Protein AF-A0A2V9IU66-F1 (afdb_monomer)

Radius of gyration: 14.74 Å; Cα contacts (8 Å, |Δi|>4): 131; chains: 1; bounding box: 33×41×38 Å

Structure (mmCIF, N/CA/C/O backbone):
data_AF-A0A2V9IU66-F1
#
_entry.id   AF-A0A2V9IU66-F1
#
loop_
_atom_site.group_PDB
_atom_site.id
_atom_site.type_symbol
_atom_site.label_atom_id
_atom_site.label_alt_id
_atom_site.label_comp_id
_atom_site.label_asym_id
_atom_site.label_entity_id
_atom_site.label_seq_id
_atom_site.pdbx_PDB_ins_code
_atom_site.Cartn_x
_atom_site.Cartn_y
_atom_site.Cartn_z
_atom_site.occupancy
_atom_site.B_iso_or_equiv
_atom_site.auth_seq_id
_atom_site.auth_comp_id
_atom_site.auth_asym_id
_atom_site.auth_atom_id
_atom_site.pdbx_PDB_model_num
ATOM 1 N N . MET A 1 1 ? 17.306 -7.015 -11.587 1.00 44.12 1 MET A N 1
ATOM 2 C CA . MET A 1 1 ? 17.186 -6.348 -10.277 1.00 44.12 1 MET A CA 1
ATOM 3 C C . MET A 1 1 ? 15.709 -6.121 -10.053 1.00 44.12 1 MET A C 1
ATOM 5 O O . MET A 1 1 ? 15.065 -5.640 -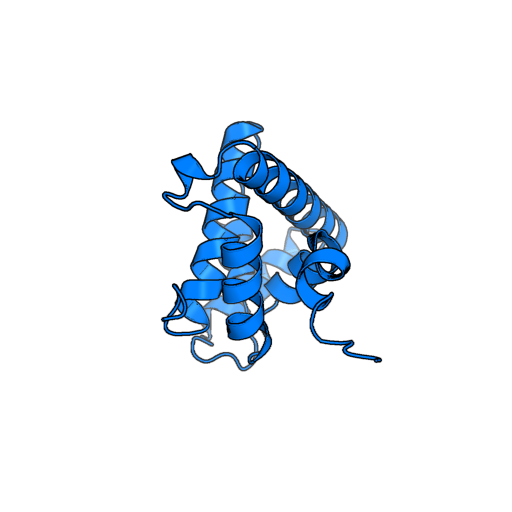10.979 1.00 44.12 1 MET A O 1
ATOM 9 N N . THR A 1 2 ? 15.151 -6.568 -8.932 1.00 58.66 2 THR A N 1
ATOM 10 C CA . THR A 1 2 ? 13.807 -6.130 -8.540 1.00 58.66 2 THR A CA 1
ATOM 11 C C . THR A 1 2 ? 13.904 -4.653 -8.151 1.00 58.66 2 THR A C 1
ATOM 13 O O . THR A 1 2 ? 14.910 -4.279 -7.557 1.00 58.66 2 THR A O 1
ATOM 16 N N . PRO A 1 3 ? 12.931 -3.800 -8.506 1.00 83.62 3 PRO A N 1
ATOM 17 C CA . PRO A 1 3 ? 12.959 -2.374 -8.154 1.00 83.62 3 PRO A CA 1
ATOM 18 C C . PRO A 1 3 ? 12.814 -2.112 -6.644 1.00 83.62 3 PRO A C 1
ATOM 20 O O . PRO A 1 3 ? 12.921 -0.967 -6.227 1.00 83.62 3 PRO A O 1
ATOM 23 N N . PHE A 1 4 ? 12.574 -3.157 -5.849 1.00 93.69 4 PHE A N 1
ATOM 24 C CA . PHE A 1 4 ? 12.488 -3.107 -4.394 1.00 93.69 4 PHE A CA 1
ATOM 25 C C . PHE A 1 4 ? 13.486 -4.102 -3.802 1.00 93.69 4 PHE A C 1
ATOM 27 O O . PHE A 1 4 ? 13.598 -5.235 -4.294 1.00 93.69 4 PHE A O 1
ATOM 34 N N . ASP A 1 5 ? 14.173 -3.684 -2.744 1.00 93.19 5 ASP A N 1
ATOM 35 C CA . ASP A 1 5 ? 15.176 -4.485 -2.042 1.00 93.19 5 ASP A CA 1
ATOM 36 C C . ASP A 1 5 ? 14.567 -5.296 -0.885 1.00 93.19 5 ASP A C 1
ATOM 38 O O . ASP A 1 5 ? 15.118 -6.322 -0.480 1.00 93.19 5 ASP A O 1
ATOM 42 N N . ASN A 1 6 ? 13.421 -4.866 -0.346 1.00 94.88 6 ASN A N 1
ATOM 43 C CA . ASN A 1 6 ? 12.782 -5.472 0.826 1.00 94.88 6 ASN A CA 1
ATOM 44 C C . ASN A 1 6 ? 11.269 -5.171 0.909 1.00 94.88 6 ASN A C 1
ATOM 46 O O . ASN A 1 6 ? 10.721 -4.394 0.124 1.00 94.88 6 ASN A O 1
ATOM 50 N N . ALA A 1 7 ? 10.588 -5.807 1.870 1.00 95.56 7 ALA A N 1
ATOM 51 C CA . ALA A 1 7 ? 9.149 -5.654 2.085 1.00 95.56 7 ALA A CA 1
ATOM 52 C C . ALA A 1 7 ? 8.742 -4.224 2.471 1.00 95.56 7 ALA A C 1
ATOM 54 O O . ALA A 1 7 ? 7.672 -3.777 2.071 1.00 95.56 7 ALA A O 1
ATOM 55 N N . VAL A 1 8 ? 9.598 -3.474 3.174 1.00 95.50 8 VAL A N 1
ATOM 56 C CA . VAL A 1 8 ? 9.312 -2.088 3.579 1.00 95.50 8 VAL A CA 1
ATOM 57 C C . VAL A 1 8 ? 9.210 -1.173 2.361 1.00 95.50 8 VAL A C 1
ATOM 59 O O . VAL A 1 8 ? 8.263 -0.399 2.249 1.00 95.50 8 VAL A O 1
ATOM 62 N N . GLU A 1 9 ? 10.136 -1.290 1.410 1.00 96.69 9 GLU A N 1
ATOM 63 C CA . GLU A 1 9 ? 10.086 -0.528 0.157 1.00 96.69 9 GLU A CA 1
ATOM 64 C C . GLU A 1 9 ? 8.871 -0.902 -0.694 1.00 96.69 9 GLU A C 1
ATOM 66 O O . GLU A 1 9 ? 8.185 -0.023 -1.220 1.00 96.69 9 GLU A O 1
ATOM 71 N N . ALA A 1 10 ? 8.558 -2.198 -0.785 1.00 97.44 10 ALA A N 1
ATOM 72 C CA . ALA A 1 10 ? 7.375 -2.671 -1.494 1.00 97.44 10 ALA A CA 1
ATOM 73 C C . ALA A 1 10 ? 6.070 -2.174 -0.842 1.00 97.44 10 ALA A C 1
ATOM 75 O O . ALA A 1 10 ? 5.162 -1.726 -1.542 1.00 97.44 10 ALA A O 1
ATOM 76 N N . LYS A 1 11 ? 5.982 -2.183 0.494 1.00 97.75 11 LYS A N 1
ATOM 77 C CA . LYS A 1 11 ? 4.860 -1.603 1.247 1.00 97.75 11 LYS A CA 1
ATOM 78 C C . LYS A 1 11 ? 4.738 -0.107 0.975 1.00 97.75 11 LYS A C 1
ATOM 80 O O . LYS A 1 11 ? 3.657 0.374 0.638 1.00 97.75 11 LYS A O 1
ATOM 85 N N . GLN A 1 12 ? 5.852 0.618 1.055 1.00 97.62 12 GLN A N 1
ATOM 86 C CA . GLN A 1 12 ? 5.879 2.059 0.826 1.00 97.62 12 GLN A CA 1
ATOM 87 C C . GLN A 1 12 ? 5.427 2.425 -0.589 1.00 97.62 12 GLN A C 1
ATOM 89 O O . GLN A 1 12 ? 4.745 3.435 -0.768 1.00 97.62 12 GLN A O 1
ATOM 94 N N . PHE A 1 13 ? 5.756 1.598 -1.585 1.00 97.94 13 PHE A N 1
ATOM 95 C CA . PHE A 1 13 ? 5.232 1.751 -2.934 1.00 97.94 13 PHE A CA 1
ATOM 96 C C . PHE A 1 13 ? 3.701 1.744 -2.936 1.00 97.94 13 PHE A C 1
ATOM 98 O O . PHE A 1 13 ? 3.111 2.754 -3.318 1.00 97.94 13 PHE A O 1
ATOM 105 N N . PHE A 1 14 ? 3.054 0.688 -2.432 1.00 98.56 14 PHE A N 1
ATOM 106 C CA . PHE A 1 14 ? 1.588 0.598 -2.404 1.00 98.56 14 PHE A CA 1
ATOM 107 C C . PHE A 1 14 ? 0.937 1.740 -1.617 1.00 98.56 14 PHE A C 1
ATOM 109 O O . PHE A 1 14 ? 0.012 2.378 -2.123 1.00 98.56 14 PHE A O 1
ATOM 116 N N . ILE A 1 15 ? 1.462 2.066 -0.430 1.00 98.50 15 ILE A N 1
ATOM 117 C CA . ILE A 1 15 ? 0.964 3.188 0.382 1.00 98.50 15 ILE A CA 1
ATOM 118 C C . ILE A 1 15 ? 1.051 4.500 -0.404 1.00 98.50 15 ILE A C 1
ATOM 120 O O . ILE A 1 15 ? 0.093 5.271 -0.434 1.00 98.50 15 ILE A O 1
ATOM 124 N N . SER A 1 16 ? 2.164 4.748 -1.103 1.00 98.12 16 SER A N 1
ATOM 125 C CA . SER A 1 16 ? 2.322 5.966 -1.904 1.00 98.12 16 SER A CA 1
ATOM 126 C C . SER A 1 16 ? 1.302 6.068 -3.041 1.00 98.12 16 SER A C 1
ATOM 128 O O . SER A 1 16 ? 0.893 7.177 -3.383 1.00 98.12 16 SER A O 1
ATOM 130 N N . ARG A 1 17 ? 0.891 4.935 -3.628 1.00 98.44 17 ARG A N 1
ATOM 131 C CA . ARG A 1 17 ? -0.106 4.881 -4.708 1.00 98.44 17 ARG A CA 1
ATOM 132 C C . ARG A 1 17 ? -1.501 5.176 -4.188 1.00 98.44 17 ARG A C 1
ATOM 134 O O . ARG A 1 17 ? -2.172 6.049 -4.728 1.00 98.44 17 ARG A O 1
ATOM 141 N N . ILE A 1 18 ? -1.876 4.547 -3.078 1.00 98.56 18 ILE A N 1
ATOM 142 C CA . ILE A 1 18 ? -3.147 4.802 -2.391 1.00 98.56 18 ILE A CA 1
ATOM 143 C C . ILE A 1 18 ? -3.260 6.280 -1.997 1.00 98.56 18 ILE A C 1
ATOM 145 O O . ILE A 1 18 ? -4.268 6.923 -2.277 1.00 98.56 18 ILE A O 1
ATOM 149 N N . VAL A 1 19 ? -2.212 6.850 -1.391 1.00 98.44 19 VAL A N 1
ATOM 150 C CA . VAL A 1 19 ? -2.208 8.262 -0.975 1.00 98.44 19 VAL A CA 1
ATOM 151 C C . VAL A 1 19 ? -2.272 9.202 -2.178 1.00 98.44 19 VAL A C 1
ATOM 153 O O . VAL A 1 19 ? -3.007 10.188 -2.135 1.00 98.44 19 VAL A O 1
ATOM 156 N N . ALA A 1 20 ? -1.531 8.913 -3.251 1.00 97.94 20 ALA A N 1
ATOM 157 C CA . ALA A 1 20 ? -1.579 9.726 -4.462 1.00 97.94 20 ALA A CA 1
ATOM 158 C C . ALA A 1 20 ? -2.981 9.719 -5.092 1.00 97.94 20 ALA A C 1
ATOM 160 O O . ALA A 1 20 ? -3.451 10.771 -5.522 1.00 97.94 20 ALA A O 1
ATOM 161 N N . GLU A 1 21 ? -3.662 8.571 -5.122 1.00 98.50 21 GLU A N 1
ATOM 162 C CA . GLU A 1 21 ? -5.041 8.469 -5.617 1.00 98.50 21 GLU A CA 1
ATOM 163 C C . GLU A 1 21 ? -6.048 9.186 -4.729 1.00 98.50 21 GLU A C 1
ATOM 165 O O . GLU A 1 21 ? -6.859 9.964 -5.227 1.00 98.50 21 GLU A O 1
ATOM 170 N N . ALA A 1 22 ? -5.920 9.052 -3.411 1.00 98.12 22 ALA A N 1
ATOM 171 C CA . ALA A 1 22 ? -6.766 9.768 -2.461 1.00 98.12 22 ALA A CA 1
ATOM 172 C C . ALA A 1 22 ? -6.700 11.292 -2.672 1.00 98.12 22 ALA A C 1
ATOM 174 O O . ALA A 1 22 ? -7.710 11.993 -2.587 1.00 98.12 22 ALA A O 1
ATOM 175 N N . VAL A 1 23 ? -5.510 11.815 -2.988 1.00 97.94 23 VAL A N 1
ATOM 176 C CA . VAL A 1 23 ? -5.318 13.235 -3.313 1.00 97.94 23 VAL A CA 1
ATOM 177 C C . VAL A 1 23 ? -5.992 13.609 -4.638 1.00 97.94 23 VAL A C 1
ATOM 179 O O . VAL A 1 23 ? -6.665 14.636 -4.695 1.00 97.94 23 VAL A O 1
ATOM 182 N N . ARG A 1 24 ? -5.862 12.787 -5.686 1.00 97.12 24 ARG A N 1
ATOM 183 C CA . ARG A 1 24 ? -6.494 13.020 -7.001 1.00 97.12 24 ARG A CA 1
ATOM 184 C C . ARG A 1 24 ? -8.017 13.001 -6.931 1.00 97.12 24 ARG A C 1
ATOM 186 O O . ARG A 1 24 ? -8.667 13.800 -7.602 1.00 97.12 24 ARG A O 1
ATOM 193 N N . GLU A 1 25 ? -8.579 12.170 -6.060 1.00 96.69 25 GLU A N 1
ATOM 194 C CA . GLU A 1 25 ? -10.017 12.124 -5.790 1.00 96.69 25 GLU A CA 1
ATOM 195 C C . GLU A 1 25 ? -10.523 13.249 -4.871 1.00 96.69 25 GLU A C 1
ATOM 197 O O . GLU A 1 25 ? -11.723 13.345 -4.627 1.00 96.69 25 GLU A O 1
ATOM 202 N N . ASN A 1 26 ? -9.645 14.134 -4.380 1.00 96.00 26 ASN A N 1
ATOM 203 C CA . ASN A 1 26 ? -9.970 15.142 -3.361 1.00 96.00 26 ASN A CA 1
ATOM 204 C C . ASN A 1 26 ? -10.553 14.532 -2.068 1.00 96.00 26 ASN A C 1
ATOM 206 O O . ASN A 1 26 ? -11.332 15.175 -1.364 1.00 96.00 26 ASN A O 1
ATOM 210 N N . ALA A 1 27 ? -10.150 13.304 -1.739 1.00 94.50 27 ALA A N 1
ATOM 211 C CA . ALA A 1 27 ? -10.572 12.562 -0.555 1.00 94.50 27 ALA A CA 1
ATOM 212 C C . ALA A 1 27 ? -9.341 12.025 0.207 1.00 94.50 27 ALA A C 1
ATOM 214 O O . ALA A 1 27 ? -9.167 10.809 0.320 1.00 94.50 27 ALA A O 1
ATOM 215 N N . PRO A 1 28 ? -8.446 12.908 0.704 1.00 95.31 28 PRO A N 1
ATOM 216 C CA . PRO A 1 28 ? -7.203 12.486 1.336 1.00 95.31 28 PRO A CA 1
ATOM 217 C C . PRO A 1 28 ? -7.474 11.619 2.566 1.00 95.31 28 PRO A C 1
ATOM 219 O O . PRO A 1 28 ? -8.363 11.911 3.365 1.00 95.31 28 PRO A O 1
ATOM 222 N N . LEU A 1 29 ? -6.655 10.581 2.739 1.00 96.50 29 LEU A N 1
ATOM 223 C CA . LEU A 1 29 ? -6.649 9.797 3.969 1.00 96.50 29 LEU A CA 1
ATOM 224 C C . LEU A 1 29 ? -6.252 10.678 5.160 1.00 96.50 29 LEU A C 1
ATOM 226 O O . LEU A 1 29 ? -5.346 11.519 5.054 1.00 96.50 29 LEU A O 1
ATOM 230 N N . SER A 1 30 ? -6.899 10.447 6.298 1.00 96.19 30 SER A N 1
ATOM 231 C CA . SER A 1 30 ? -6.465 10.980 7.583 1.00 96.19 30 SER A CA 1
ATOM 232 C C . SER A 1 30 ? -5.087 10.425 7.947 1.00 96.19 30 SER A C 1
ATOM 234 O O . SER A 1 30 ? -4.619 9.425 7.397 1.00 96.19 30 SER A O 1
ATOM 236 N N . ASP A 1 31 ? -4.398 11.078 8.878 1.00 95.69 31 ASP A N 1
ATOM 237 C CA . ASP A 1 31 ? -3.085 10.591 9.296 1.00 95.69 31 ASP A CA 1
ATOM 238 C C . ASP A 1 31 ? -3.175 9.255 10.031 1.00 95.69 31 ASP A C 1
ATOM 240 O O . ASP A 1 31 ? -2.249 8.460 9.922 1.00 95.69 31 ASP A O 1
ATOM 244 N N . LEU A 1 32 ? -4.279 8.989 10.738 1.00 95.50 32 LEU A N 1
ATOM 245 C CA . LEU A 1 32 ? -4.508 7.695 11.377 1.00 95.50 32 LEU A CA 1
ATOM 246 C C . LEU A 1 32 ? -4.735 6.603 10.325 1.00 95.50 32 LEU A C 1
ATOM 248 O O . LEU A 1 32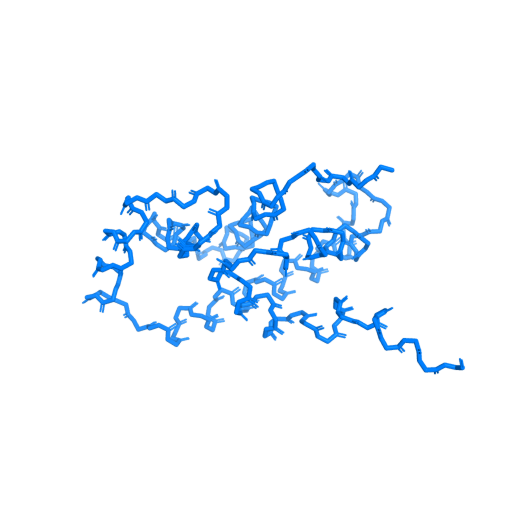 ? -4.021 5.612 10.345 1.00 95.50 32 LEU A O 1
ATOM 252 N N . GLU A 1 33 ? -5.608 6.840 9.339 1.00 96.25 33 GLU A N 1
ATOM 253 C CA . GLU A 1 33 ? -5.821 5.923 8.205 1.00 96.25 33 GLU A CA 1
ATOM 254 C C . GLU A 1 33 ? -4.497 5.568 7.506 1.00 96.25 33 GLU A C 1
ATOM 256 O O . GLU A 1 33 ? -4.190 4.401 7.277 1.00 96.25 33 GLU A O 1
ATOM 261 N N . LYS A 1 34 ? -3.647 6.565 7.213 1.00 96.69 34 LYS A N 1
ATOM 262 C CA . LYS A 1 34 ? -2.330 6.305 6.604 1.00 96.69 34 LYS A CA 1
ATOM 263 C C . LYS A 1 34 ? -1.443 5.434 7.487 1.00 96.69 34 LYS A C 1
ATOM 265 O O . LYS A 1 34 ? -0.737 4.585 6.952 1.00 96.69 34 LYS A O 1
ATOM 270 N N . ARG A 1 35 ? -1.426 5.669 8.803 1.00 95.81 35 ARG A N 1
ATOM 271 C CA . ARG A 1 35 ? -0.594 4.898 9.736 1.00 95.81 35 ARG A CA 1
ATOM 272 C C . ARG A 1 35 ? -1.089 3.461 9.885 1.00 95.81 35 ARG A C 1
ATOM 274 O O . ARG A 1 35 ? -0.256 2.559 9.889 1.00 95.81 35 ARG A O 1
ATOM 281 N N . THR A 1 36 ? -2.401 3.231 9.854 1.00 95.44 36 THR A N 1
ATOM 282 C CA . THR A 1 36 ? -2.992 1.883 9.857 1.00 95.44 36 THR A CA 1
ATOM 283 C C . THR A 1 36 ? -2.486 1.027 8.688 1.00 95.44 36 THR A C 1
ATOM 285 O O . THR A 1 36 ? -2.231 -0.161 8.863 1.00 95.44 36 THR A O 1
ATOM 288 N N . LEU A 1 37 ? -2.221 1.611 7.508 1.00 96.88 37 LEU A N 1
ATOM 289 C CA . LEU A 1 37 ? -1.637 0.876 6.368 1.00 96.88 37 LEU A CA 1
ATOM 290 C C . LEU A 1 37 ? -0.234 0.301 6.634 1.00 96.88 37 LEU A C 1
ATOM 292 O O . LEU A 1 37 ? 0.203 -0.591 5.904 1.00 96.88 37 LEU A O 1
ATOM 296 N N . TYR A 1 38 ? 0.490 0.804 7.638 1.00 96.06 38 TYR A N 1
ATOM 297 C CA . TYR A 1 38 ? 1.810 0.284 7.999 1.00 96.06 38 TYR A CA 1
ATOM 298 C C . TYR A 1 38 ? 1.745 -0.956 8.891 1.00 96.06 38 TYR A C 1
ATOM 300 O O . TYR A 1 38 ? 2.781 -1.612 9.044 1.00 96.06 38 TYR A O 1
ATOM 308 N N . PHE A 1 39 ? 0.571 -1.286 9.442 1.00 95.69 39 PHE A N 1
ATOM 309 C CA . PHE A 1 39 ? 0.416 -2.370 10.400 1.00 95.69 39 PHE A CA 1
ATOM 310 C C . PHE A 1 39 ? 0.868 -3.722 9.838 1.00 95.69 39 PHE A C 1
ATOM 312 O O . PHE A 1 39 ? 0.585 -4.114 8.701 1.00 95.69 39 PHE A O 1
ATOM 319 N N . THR A 1 40 ? 1.601 -4.431 10.685 1.00 93.88 40 THR A N 1
ATOM 320 C CA . THR A 1 40 ? 2.088 -5.784 10.468 1.00 93.88 40 THR A CA 1
ATOM 321 C C . THR A 1 40 ? 2.310 -6.431 11.830 1.00 93.88 40 THR A C 1
ATOM 323 O O . THR A 1 40 ? 2.872 -5.801 12.731 1.00 93.88 40 THR A O 1
ATOM 326 N N . GLU A 1 41 ? 1.862 -7.676 11.991 1.00 87.00 41 GLU A N 1
ATOM 327 C CA . GLU A 1 41 ? 2.045 -8.417 13.242 1.00 87.00 41 GLU A CA 1
ATOM 328 C C . GLU A 1 41 ? 3.465 -8.997 13.340 1.00 87.00 41 GLU A C 1
ATOM 330 O O . GLU A 1 41 ? 4.095 -8.947 14.397 1.00 87.00 41 GLU A O 1
ATOM 335 N N . THR A 1 42 ? 4.002 -9.511 12.226 1.00 89.38 42 THR A N 1
ATOM 336 C CA . THR A 1 42 ? 5.291 -10.229 12.206 1.00 89.38 42 THR A CA 1
ATOM 337 C C . THR A 1 42 ? 6.250 -9.788 11.097 1.00 89.38 42 THR A C 1
ATOM 339 O O . THR A 1 42 ? 7.230 -10.483 10.820 1.00 89.38 42 THR A O 1
ATOM 342 N N . GLY A 1 43 ? 5.968 -8.682 10.414 1.00 87.88 43 GLY A N 1
ATOM 343 C CA . GLY A 1 43 ? 6.809 -8.134 9.353 1.00 87.88 43 GLY A CA 1
ATOM 344 C C . GLY A 1 43 ? 8.155 -7.638 9.870 1.00 87.88 43 GLY A C 1
ATOM 345 O O . GLY A 1 43 ? 8.348 -7.383 11.061 1.00 87.88 43 GLY A O 1
ATOM 346 N N . SER A 1 44 ? 9.107 -7.477 8.955 1.00 90.00 44 SER A N 1
ATOM 347 C CA . SER A 1 44 ? 10.469 -7.039 9.280 1.00 90.00 44 SER A CA 1
ATOM 348 C C . SER A 1 44 ? 10.532 -5.642 9.907 1.00 90.00 44 SER A C 1
ATOM 350 O O . SER A 1 44 ? 11.515 -5.316 10.575 1.00 90.00 44 SER A O 1
ATOM 352 N N . ASP A 1 45 ? 9.486 -4.833 9.737 1.00 92.50 45 ASP A N 1
ATOM 353 C CA . ASP A 1 45 ? 9.333 -3.506 10.326 1.00 92.50 45 ASP A CA 1
ATOM 354 C C . ASP A 1 45 ? 8.262 -3.416 11.424 1.00 92.50 45 ASP A C 1
ATOM 356 O O . ASP A 1 45 ? 7.872 -2.303 11.782 1.00 92.50 45 ASP A O 1
ATOM 360 N N . ALA A 1 46 ? 7.823 -4.547 11.989 1.00 91.88 46 ALA A N 1
ATOM 361 C CA . ALA A 1 46 ? 6.864 -4.576 13.092 1.00 91.88 46 ALA A CA 1
ATOM 362 C C . ALA A 1 46 ? 7.328 -3.724 14.290 1.00 91.88 46 ALA A C 1
ATOM 364 O O . ALA A 1 46 ? 8.474 -3.809 14.748 1.00 91.88 46 ALA A O 1
ATOM 365 N N . LYS A 1 47 ? 6.421 -2.887 14.807 1.00 92.56 47 LYS A N 1
ATOM 366 C CA . LYS A 1 47 ? 6.657 -1.939 15.907 1.00 92.56 47 LYS A CA 1
ATOM 367 C C . LYS A 1 47 ? 5.422 -1.831 16.793 1.00 92.56 47 LYS A C 1
ATOM 369 O O . LYS A 1 47 ? 4.302 -1.883 16.297 1.00 92.56 47 LYS A O 1
ATOM 374 N N . GLN A 1 48 ? 5.642 -1.575 18.085 1.00 89.75 48 GLN A N 1
ATOM 375 C CA . GLN A 1 48 ? 4.564 -1.378 19.063 1.00 89.75 48 GLN A CA 1
ATOM 376 C C . GLN A 1 48 ? 3.620 -0.225 18.683 1.00 89.75 48 GLN A C 1
ATOM 378 O O . GLN A 1 48 ? 2.420 -0.340 18.878 1.00 89.75 48 GLN A O 1
ATOM 383 N N . GLU A 1 49 ? 4.148 0.846 18.088 1.00 91.69 49 GLU A N 1
ATOM 384 C CA . GLU A 1 49 ? 3.360 2.009 17.651 1.00 91.69 49 GLU A CA 1
ATOM 385 C C . GLU A 1 49 ? 2.236 1.631 16.673 1.00 91.69 49 GLU A C 1
ATOM 387 O O . GLU A 1 49 ? 1.158 2.210 16.732 1.00 91.69 49 GLU A O 1
ATOM 392 N N . TYR A 1 50 ? 2.435 0.609 15.831 1.00 91.88 50 TYR A N 1
ATOM 393 C CA . TYR A 1 50 ? 1.389 0.163 14.908 1.00 91.88 50 TYR A CA 1
ATOM 394 C C . TYR A 1 50 ? 0.223 -0.521 15.626 1.00 91.88 50 TYR A C 1
ATOM 396 O O . TYR A 1 50 ? -0.909 -0.410 15.170 1.00 91.88 50 TYR A O 1
ATOM 404 N N . LEU A 1 51 ? 0.475 -1.197 16.752 1.00 89.69 51 LEU A N 1
ATOM 405 C CA . LEU A 1 51 ? -0.590 -1.778 17.575 1.00 89.69 51 LEU A CA 1
ATOM 406 C C . LEU A 1 51 ? -1.418 -0.682 18.251 1.00 89.69 51 LEU A C 1
ATOM 408 O O . LEU A 1 51 ? -2.639 -0.794 18.324 1.00 89.69 51 LEU A O 1
ATOM 412 N N . ASP A 1 52 ? -0.758 0.382 18.713 1.00 91.56 52 ASP A N 1
ATOM 413 C CA . ASP A 1 52 ? -1.430 1.521 19.338 1.00 91.56 52 ASP A CA 1
ATOM 414 C C . ASP A 1 52 ? -2.294 2.279 18.311 1.00 91.56 52 ASP A C 1
ATOM 416 O O . ASP A 1 52 ? -3.424 2.664 18.616 1.00 91.56 52 ASP A O 1
ATOM 420 N N . ASP A 1 53 ? -1.795 2.439 17.079 1.00 92.31 53 ASP A N 1
ATOM 421 C CA . ASP A 1 53 ? -2.546 3.035 15.969 1.00 92.31 53 ASP A CA 1
ATOM 422 C C . ASP A 1 53 ? -3.761 2.183 15.565 1.00 92.31 53 ASP A C 1
ATOM 424 O O . ASP A 1 53 ? -4.845 2.735 15.390 1.00 92.31 53 ASP A O 1
ATOM 428 N N . VAL A 1 54 ? -3.624 0.853 15.461 1.00 89.81 54 VAL A N 1
ATOM 429 C CA . VAL A 1 54 ? -4.759 -0.042 15.154 1.00 89.81 54 VAL A CA 1
ATOM 430 C C . VAL A 1 54 ? -5.808 0.000 16.263 1.00 89.81 54 VAL A C 1
ATOM 432 O O . VAL A 1 54 ? -6.983 0.190 15.974 1.00 89.81 54 VAL A O 1
ATOM 435 N N . ALA A 1 55 ? -5.403 -0.061 17.533 1.00 90.62 55 ALA A N 1
ATOM 436 C CA . ALA A 1 55 ? -6.343 0.047 18.648 1.00 90.62 55 ALA A CA 1
ATOM 437 C C . ALA A 1 55 ? -7.082 1.400 18.660 1.00 90.62 55 ALA A C 1
ATOM 439 O O . ALA A 1 55 ? -8.267 1.470 18.980 1.00 90.62 55 ALA A O 1
ATOM 440 N N . GLN A 1 56 ? -6.393 2.490 18.301 1.00 92.62 56 GLN A N 1
ATOM 441 C CA . GLN A 1 56 ? -7.022 3.800 18.140 1.00 92.62 56 GLN A CA 1
ATOM 442 C C . GLN A 1 56 ? -7.977 3.842 16.934 1.00 92.62 56 GLN A C 1
ATOM 444 O O . GLN A 1 56 ? -8.975 4.571 16.966 1.00 92.62 56 GLN A O 1
ATOM 449 N N . PHE A 1 57 ? -7.642 3.125 15.865 1.00 93.00 57 PHE A N 1
ATOM 450 C CA . PHE A 1 57 ? -8.426 3.045 14.641 1.00 93.00 57 PHE A CA 1
ATOM 451 C C . PHE A 1 57 ? -9.746 2.298 14.864 1.00 93.00 57 PHE A C 1
ATOM 453 O O . PHE A 1 57 ? -10.795 2.854 14.550 1.00 93.00 57 PHE A O 1
ATOM 460 N N . GLU A 1 58 ? -9.702 1.123 15.498 1.00 90.81 58 GLU A N 1
ATOM 461 C CA . GLU A 1 58 ? -10.871 0.275 15.795 1.00 90.81 58 GLU A CA 1
ATOM 462 C C . GLU A 1 58 ? -11.942 0.981 16.658 1.00 90.81 58 GLU A C 1
ATOM 464 O O . GLU A 1 58 ? -13.122 0.648 16.591 1.00 90.81 58 GLU A O 1
ATOM 469 N N . ASP A 1 59 ? -11.563 1.979 17.467 1.00 92.25 59 A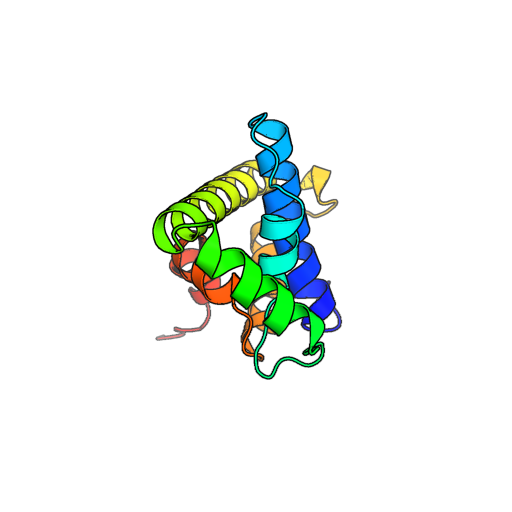SP A N 1
ATOM 470 C CA . ASP A 1 59 ? -12.511 2.778 18.267 1.00 92.25 59 ASP A CA 1
ATOM 471 C C . ASP A 1 59 ? -13.277 3.822 17.430 1.00 92.25 59 ASP A C 1
ATOM 473 O O . ASP A 1 59 ? -14.355 4.279 17.813 1.00 92.25 59 ASP A O 1
ATOM 477 N N . GLN A 1 60 ? -12.716 4.233 16.290 1.00 91.31 60 GLN A N 1
ATOM 478 C CA . GLN A 1 60 ? -13.173 5.399 15.527 1.00 91.31 60 GLN A CA 1
ATOM 479 C C . GLN A 1 60 ? -13.697 5.074 14.128 1.00 91.31 60 GLN A C 1
ATOM 481 O O . GLN A 1 60 ? -14.423 5.893 13.560 1.00 91.31 60 GLN A O 1
ATOM 486 N N . TYR A 1 61 ? -13.315 3.931 13.565 1.00 90.94 61 TYR A N 1
ATOM 487 C CA . TYR A 1 61 ? -13.583 3.573 12.178 1.00 90.94 61 TYR A CA 1
ATOM 488 C C . TYR A 1 61 ? -14.195 2.180 12.081 1.00 90.94 61 TYR A C 1
ATOM 490 O O . TYR A 1 61 ? -13.948 1.312 12.912 1.00 90.94 61 TYR A O 1
ATOM 498 N N . ASP A 1 62 ? -15.005 1.988 11.043 1.00 93.62 62 ASP A N 1
ATOM 499 C CA . ASP A 1 62 ? -15.453 0.669 10.621 1.00 93.62 62 ASP A CA 1
ATOM 500 C C . ASP A 1 62 ? -14.412 0.080 9.661 1.00 93.62 62 ASP A C 1
ATOM 502 O O . ASP A 1 62 ? -14.076 0.693 8.640 1.00 93.62 62 ASP A O 1
ATOM 506 N N . ASP A 1 63 ? -13.889 -1.098 10.004 1.00 89.06 63 ASP A N 1
ATOM 507 C CA . ASP A 1 63 ? -12.836 -1.758 9.229 1.00 89.06 63 ASP A CA 1
ATOM 508 C C . ASP A 1 63 ? -13.278 -2.027 7.790 1.00 89.06 63 ASP A C 1
ATOM 510 O O . ASP A 1 63 ? -12.498 -1.839 6.859 1.00 89.06 63 ASP A O 1
ATOM 514 N N . TRP A 1 64 ? -14.543 -2.404 7.582 1.00 93.62 64 TRP A N 1
ATOM 515 C CA . TRP A 1 64 ? -15.049 -2.735 6.256 1.00 93.62 64 TRP A CA 1
ATOM 516 C C . TRP A 1 64 ? -15.168 -1.491 5.369 1.00 93.62 64 TRP A C 1
ATOM 518 O O . TRP A 1 64 ? -14.703 -1.513 4.228 1.00 93.62 64 TRP A O 1
ATOM 528 N N . GLU A 1 65 ? -15.721 -0.387 5.883 1.00 95.31 65 GLU A N 1
ATOM 529 C CA . GLU A 1 65 ? -15.796 0.877 5.131 1.00 95.31 65 GLU A CA 1
ATOM 530 C C . GLU A 1 65 ? -14.399 1.390 4.748 1.00 95.31 65 GLU A C 1
ATOM 532 O O . GLU A 1 65 ? -14.177 1.908 3.646 1.00 95.31 65 GLU A O 1
ATOM 537 N N . TYR A 1 66 ? -13.432 1.230 5.650 1.00 95.88 66 TYR A N 1
ATOM 538 C CA . TYR A 1 66 ? -12.053 1.621 5.409 1.00 95.88 66 TYR A CA 1
ATOM 539 C C . TYR A 1 66 ? -11.341 0.718 4.395 1.00 95.88 66 TYR A C 1
ATOM 541 O O . TYR A 1 66 ? -10.705 1.222 3.463 1.00 95.88 66 TYR A O 1
ATOM 549 N N . GLU A 1 67 ? -11.460 -0.601 4.534 1.00 96.56 67 GLU A N 1
ATOM 550 C CA . GLU A 1 67 ? -10.890 -1.566 3.594 1.00 96.56 67 GLU A CA 1
ATOM 551 C C . GLU A 1 67 ? -11.482 -1.385 2.194 1.00 96.56 67 GLU A C 1
ATOM 553 O O . GLU A 1 67 ? -10.731 -1.365 1.212 1.00 96.56 67 GLU A O 1
ATOM 558 N N . GLU A 1 68 ? -12.796 -1.155 2.081 1.00 97.19 68 GLU A N 1
ATOM 559 C CA . GLU A 1 68 ? -13.458 -0.860 0.808 1.00 97.19 68 GLU A CA 1
ATOM 560 C C . GLU A 1 68 ? -12.903 0.431 0.187 1.00 97.19 68 GLU A C 1
ATOM 562 O O . GLU A 1 68 ? -12.551 0.461 -1.001 1.00 97.19 68 GLU A O 1
ATOM 567 N N . LYS A 1 69 ? -12.755 1.492 0.991 1.00 97.38 69 LYS A N 1
ATOM 568 C CA . LYS A 1 69 ? -12.157 2.762 0.560 1.00 97.38 69 LYS A CA 1
ATOM 569 C C . LYS A 1 69 ? -10.738 2.558 0.026 1.00 97.38 69 LYS A C 1
ATOM 571 O O . LYS A 1 69 ? -10.440 2.994 -1.088 1.00 97.38 69 LYS A O 1
ATOM 576 N N . VAL A 1 70 ? -9.862 1.890 0.777 1.00 98.38 70 VAL A N 1
ATOM 577 C CA . VAL A 1 70 ? -8.465 1.643 0.377 1.00 98.38 70 VAL A CA 1
ATOM 578 C C . VAL A 1 70 ? -8.390 0.754 -0.865 1.00 98.38 70 VAL A C 1
ATO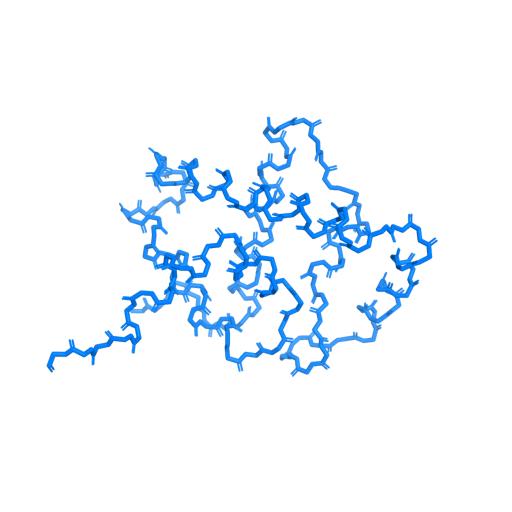M 580 O O . VAL A 1 70 ? -7.620 1.042 -1.783 1.00 98.38 70 VAL A O 1
ATOM 583 N N . THR A 1 71 ? -9.220 -0.284 -0.940 1.00 98.44 71 THR A N 1
ATOM 584 C CA . THR A 1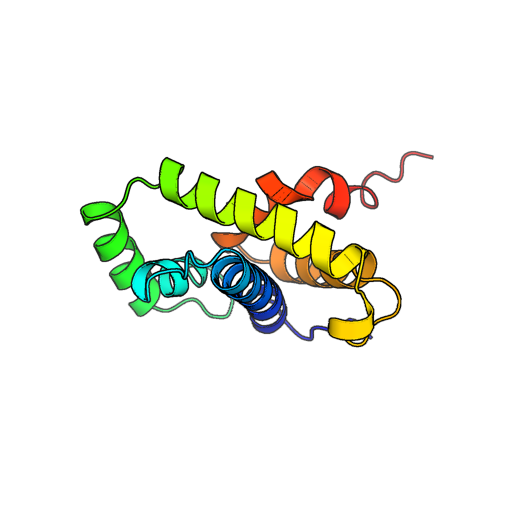 71 ? -9.326 -1.178 -2.099 1.00 98.44 71 THR A CA 1
ATOM 585 C C . THR A 1 71 ? -9.746 -0.416 -3.355 1.00 98.44 71 THR A C 1
ATOM 587 O O . THR A 1 71 ? -9.158 -0.603 -4.423 1.00 98.44 71 THR A O 1
ATOM 590 N N . SER A 1 72 ? -10.742 0.468 -3.244 1.00 98.25 72 SER A N 1
ATOM 591 C CA . SER A 1 72 ? -11.209 1.323 -4.341 1.00 98.25 72 SER A CA 1
ATOM 592 C C . SER A 1 72 ? -10.109 2.269 -4.833 1.00 98.25 72 SER A C 1
ATOM 594 O O . SER A 1 72 ? -9.830 2.320 -6.035 1.00 98.25 72 SER A O 1
ATOM 596 N N . LEU A 1 73 ? -9.414 2.937 -3.905 1.00 98.69 73 LEU A N 1
ATOM 597 C CA . LEU A 1 73 ? -8.276 3.806 -4.212 1.00 98.69 73 LEU A CA 1
ATOM 598 C C . LEU A 1 73 ? -7.150 3.037 -4.909 1.00 98.69 73 LEU A C 1
ATOM 600 O O . LEU A 1 73 ? -6.615 3.494 -5.914 1.00 98.69 73 LEU A O 1
ATOM 604 N N . LEU A 1 74 ? -6.801 1.844 -4.427 1.00 98.62 74 LEU A N 1
ATOM 605 C CA . LEU A 1 74 ? -5.732 1.049 -5.025 1.00 98.62 74 LEU A CA 1
ATOM 606 C C . LEU A 1 74 ? -6.078 0.565 -6.444 1.00 98.62 74 LEU A C 1
ATOM 608 O O . LEU A 1 74 ? -5.203 0.553 -7.313 1.00 98.62 74 LEU A O 1
ATOM 612 N N . LYS A 1 75 ? -7.340 0.193 -6.707 1.00 98.38 75 LYS A N 1
ATOM 613 C CA . LYS A 1 75 ? -7.800 -0.166 -8.062 1.00 98.38 75 LYS A CA 1
ATOM 614 C C . LYS A 1 75 ? -7.600 0.995 -9.033 1.00 98.38 75 LYS A C 1
ATOM 616 O O . LYS A 1 75 ? -7.002 0.800 -10.090 1.00 98.38 75 LYS A O 1
ATOM 621 N N . LYS A 1 76 ? -8.045 2.193 -8.651 1.00 98.50 76 LYS A N 1
ATOM 622 C CA . LYS A 1 76 ? -7.937 3.395 -9.485 1.00 98.50 76 LYS A CA 1
ATOM 623 C C . LYS A 1 76 ? -6.496 3.867 -9.647 1.00 98.50 76 LYS A C 1
ATOM 625 O O . LYS A 1 76 ? -6.108 4.205 -10.758 1.00 98.50 76 LYS A O 1
ATOM 630 N N . ALA A 1 77 ? -5.679 3.787 -8.594 1.00 98.50 77 ALA A N 1
ATOM 631 C CA . ALA A 1 77 ? -4.256 4.106 -8.689 1.00 98.50 77 ALA A CA 1
ATOM 632 C C . ALA A 1 77 ? -3.552 3.191 -9.704 1.00 98.50 77 ALA A C 1
ATOM 634 O O . ALA A 1 77 ? -2.798 3.662 -10.549 1.00 98.50 77 ALA A O 1
ATOM 635 N N . HIS A 1 78 ? -3.850 1.887 -9.673 1.00 98.44 78 HIS A N 1
ATOM 636 C CA . HIS A 1 78 ? -3.322 0.937 -10.650 1.00 98.44 78 HIS A CA 1
ATOM 637 C C . HIS A 1 78 ? -3.814 1.232 -12.073 1.00 98.44 78 HIS A C 1
ATOM 639 O O . HIS A 1 78 ? -3.045 1.088 -13.022 1.00 98.44 78 HIS A O 1
ATOM 645 N N . GLU A 1 79 ? -5.094 1.563 -12.257 1.00 98.25 79 GLU A N 1
ATOM 646 C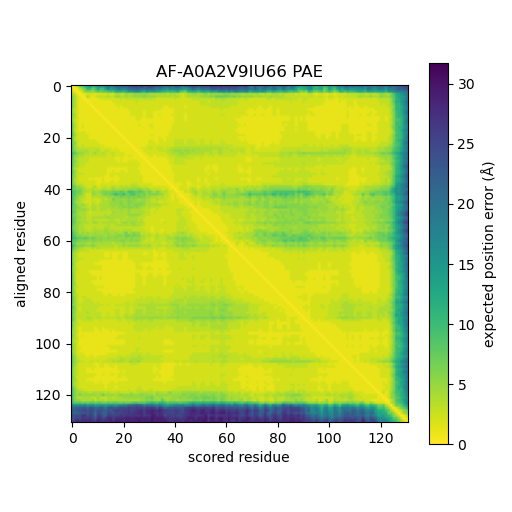 CA . GLU A 1 79 ? -5.648 1.940 -13.566 1.00 98.25 79 GLU A CA 1
ATOM 647 C C . GLU A 1 79 ? -4.944 3.181 -14.120 1.00 98.25 79 GLU A C 1
ATOM 649 O O . GLU A 1 79 ? -4.401 3.116 -15.221 1.00 98.25 79 GLU A O 1
ATOM 654 N N . TYR A 1 80 ? -4.840 4.239 -13.315 1.00 98.12 80 TYR A N 1
ATOM 655 C CA . TYR A 1 80 ? -4.126 5.463 -13.667 1.00 98.12 80 TYR A CA 1
ATOM 656 C C . TYR A 1 80 ? -2.662 5.186 -14.029 1.00 98.12 80 TYR A C 1
ATOM 658 O O . TYR A 1 80 ? -2.208 5.549 -15.109 1.00 98.12 80 TYR A O 1
ATOM 666 N N . ASP A 1 81 ? -1.926 4.482 -13.168 1.00 97.94 81 ASP A N 1
ATOM 667 C CA . ASP A 1 81 ? -0.515 4.164 -13.403 1.00 97.94 81 ASP A CA 1
ATOM 668 C C . ASP A 1 81 ? -0.316 3.266 -14.643 1.00 97.94 81 ASP A C 1
ATOM 670 O O . ASP A 1 81 ? 0.729 3.319 -15.288 1.00 97.94 81 ASP A O 1
ATOM 674 N N . SER A 1 82 ? -1.300 2.428 -14.991 1.00 96.69 82 SER A N 1
ATOM 675 C CA . SER A 1 82 ? -1.258 1.603 -16.209 1.00 96.69 82 SER A CA 1
ATOM 676 C C . SER A 1 82 ? -1.456 2.425 -17.482 1.00 96.69 82 SER A C 1
ATOM 678 O O . SER A 1 82 ? -0.930 2.052 -18.530 1.00 96.69 82 SER A O 1
ATOM 680 N N . GLU A 1 83 ? -2.221 3.514 -17.402 1.00 97.62 83 GLU A N 1
ATOM 681 C CA . GLU A 1 83 ? -2.430 4.471 -18.495 1.00 97.62 83 GLU A CA 1
ATOM 682 C C . GLU A 1 83 ? -1.286 5.492 -18.596 1.00 97.62 83 GLU A C 1
ATOM 684 O O . GLU A 1 83 ? -1.018 5.995 -19.688 1.00 97.62 83 GLU A O 1
ATOM 689 N N . HIS A 1 84 ? -0.584 5.732 -17.483 1.00 96.81 84 HIS A N 1
ATOM 690 C CA . HIS A 1 84 ? 0.482 6.726 -17.328 1.00 96.81 84 HIS A CA 1
ATOM 691 C C . HIS A 1 84 ? 1.777 6.144 -16.720 1.00 96.81 84 HIS A C 1
ATOM 693 O O . HIS A 1 84 ? 2.280 6.655 -15.711 1.00 96.81 84 HIS A O 1
ATOM 699 N N . PRO A 1 85 ? 2.360 5.070 -17.290 1.00 95.62 85 PRO A N 1
ATOM 700 C CA . PRO A 1 85 ? 3.533 4.407 -16.710 1.00 95.62 85 PRO A CA 1
ATOM 701 C C . PRO A 1 85 ? 4.770 5.324 -16.632 1.00 95.62 85 PRO A C 1
ATOM 703 O O . PRO A 1 85 ? 5.641 5.133 -15.777 1.00 95.62 85 PRO A O 1
ATOM 706 N N . GLU A 1 86 ? 4.829 6.372 -17.458 1.00 95.50 86 GLU A N 1
ATOM 707 C CA . GLU A 1 86 ? 5.868 7.399 -17.425 1.00 95.50 86 GLU A CA 1
ATOM 708 C C . GLU A 1 86 ? 5.909 8.193 -16.112 1.00 95.50 86 GLU A C 1
ATOM 710 O O . GLU A 1 86 ? 6.992 8.613 -15.702 1.00 95.50 86 GLU A O 1
ATOM 715 N N . GLU A 1 87 ? 4.779 8.360 -15.412 1.00 92.75 87 GLU A N 1
ATOM 716 C CA . GLU A 1 87 ? 4.741 9.044 -14.110 1.00 92.75 87 GLU A CA 1
ATOM 717 C C . GLU A 1 87 ? 5.397 8.218 -12.999 1.00 92.75 87 GLU A C 1
ATOM 719 O O . GLU A 1 87 ? 5.915 8.767 -12.024 1.00 92.75 87 GLU A O 1
ATOM 724 N N . LEU A 1 88 ? 5.431 6.895 -13.171 1.00 91.44 88 LEU A N 1
ATOM 725 C CA . LEU A 1 88 ? 6.200 5.982 -12.332 1.00 91.44 88 LEU A CA 1
ATOM 726 C C . LEU A 1 88 ? 7.664 5.855 -12.784 1.00 91.44 88 LEU A C 1
ATOM 728 O O . LEU A 1 88 ? 8.458 5.207 -12.103 1.00 91.44 88 LEU A O 1
ATOM 732 N N . GLY A 1 89 ? 8.031 6.449 -13.924 1.00 93.56 89 GLY A N 1
ATOM 733 C CA . GLY A 1 89 ? 9.360 6.318 -14.518 1.00 93.56 89 GLY A CA 1
ATOM 734 C C . GLY A 1 89 ? 9.658 4.908 -15.033 1.00 93.56 89 GLY A C 1
ATOM 735 O O . GLY A 1 89 ? 10.820 4.498 -15.038 1.00 93.56 89 GLY A O 1
ATOM 736 N N . VAL A 1 90 ? 8.630 4.151 -15.432 1.00 93.12 90 VAL A N 1
ATOM 737 C CA . VAL A 1 90 ? 8.772 2.764 -15.897 1.00 93.12 90 VAL A CA 1
ATOM 738 C C . VAL A 1 90 ? 8.065 2.535 -17.227 1.00 93.12 90 VAL A C 1
ATOM 740 O O . VAL A 1 90 ? 7.227 3.321 -17.645 1.00 93.12 90 VAL A O 1
ATOM 743 N N . GLU A 1 91 ? 8.413 1.445 -17.907 1.00 92.94 91 GLU A N 1
ATOM 744 C CA . GLU A 1 91 ? 7.771 1.066 -19.175 1.00 92.94 91 GLU A CA 1
ATOM 745 C C . GLU A 1 91 ? 6.497 0.233 -18.965 1.00 92.94 91 GLU A C 1
ATOM 747 O O . GLU A 1 91 ? 5.591 0.270 -19.793 1.00 92.94 91 GLU A O 1
ATOM 752 N N . ASP A 1 92 ? 6.421 -0.525 -17.865 1.00 93.69 92 ASP A N 1
ATOM 753 C CA . ASP A 1 92 ? 5.290 -1.401 -17.546 1.00 93.69 92 ASP A CA 1
ATOM 754 C C . ASP A 1 92 ? 4.943 -1.308 -16.055 1.00 93.69 92 ASP A C 1
ATOM 756 O O . ASP A 1 92 ? 5.585 -1.928 -15.199 1.00 93.69 92 ASP A O 1
ATOM 760 N N . ALA A 1 93 ? 3.894 -0.544 -15.747 1.00 95.19 93 ALA A N 1
ATOM 761 C CA . ALA A 1 93 ? 3.386 -0.400 -14.388 1.00 95.19 93 ALA A CA 1
ATOM 762 C C . ALA A 1 93 ? 2.957 -1.749 -13.786 1.00 95.19 93 ALA A C 1
ATOM 764 O O . ALA A 1 93 ? 3.249 -2.017 -12.618 1.00 95.19 93 ALA A O 1
ATOM 765 N N . ASN A 1 94 ? 2.361 -2.655 -14.574 1.00 94.44 94 ASN A N 1
ATOM 766 C CA . ASN A 1 94 ? 1.920 -3.957 -14.062 1.00 94.44 94 ASN A CA 1
ATOM 767 C C . ASN A 1 94 ? 3.105 -4.773 -13.537 1.00 94.44 94 ASN A C 1
ATOM 769 O O . ASN A 1 94 ? 2.997 -5.446 -12.509 1.00 94.44 94 ASN A O 1
ATOM 773 N N . GLN A 1 95 ? 4.248 -4.711 -14.224 1.00 94.12 95 GLN A N 1
ATOM 774 C CA . GLN A 1 95 ? 5.457 -5.410 -13.805 1.00 94.12 95 GLN A CA 1
ATOM 775 C C . GLN A 1 95 ? 6.006 -4.856 -12.482 1.00 94.12 95 GLN A C 1
ATOM 777 O O . GLN A 1 95 ? 6.466 -5.643 -11.653 1.00 94.12 95 GLN A O 1
ATOM 782 N N . ILE A 1 96 ? 5.906 -3.545 -12.239 1.00 95.62 96 ILE A N 1
ATOM 783 C CA . ILE A 1 96 ? 6.306 -2.928 -10.964 1.00 95.62 96 ILE A CA 1
ATOM 784 C C . ILE A 1 96 ? 5.381 -3.347 -9.826 1.00 95.62 96 ILE A C 1
ATOM 786 O O . ILE A 1 96 ? 5.872 -3.845 -8.812 1.00 95.62 96 ILE A O 1
ATOM 790 N N . TYR A 1 97 ? 4.062 -3.230 -10.005 1.00 97.38 97 TYR A N 1
ATOM 791 C CA . TYR A 1 97 ? 3.078 -3.671 -9.007 1.00 97.38 97 TYR A CA 1
ATOM 792 C C . TYR A 1 97 ? 3.263 -5.152 -8.657 1.00 97.38 97 TYR A C 1
ATOM 794 O O . TYR A 1 97 ? 3.226 -5.539 -7.489 1.00 97.38 97 TYR A O 1
ATOM 802 N N . LYS A 1 98 ? 3.533 -5.988 -9.664 1.00 95.81 98 LYS A N 1
ATOM 803 C CA . LYS A 1 98 ? 3.809 -7.411 -9.472 1.00 95.81 98 LYS A CA 1
ATOM 804 C C . LYS A 1 98 ? 5.103 -7.661 -8.704 1.00 95.81 98 LYS A C 1
ATOM 806 O O . LYS A 1 98 ? 5.105 -8.489 -7.799 1.00 95.81 98 LYS A O 1
ATOM 811 N N . SER A 1 99 ? 6.184 -6.955 -9.027 1.00 95.31 99 SER A N 1
ATOM 812 C CA . SER A 1 99 ? 7.448 -7.078 -8.294 1.00 95.31 99 SER A CA 1
ATOM 813 C C . SER A 1 99 ? 7.341 -6.588 -6.847 1.00 95.31 99 SER A C 1
ATOM 815 O O . SER A 1 99 ? 7.928 -7.218 -5.970 1.00 95.31 99 SER A O 1
ATOM 817 N N . ALA A 1 100 ? 6.574 -5.525 -6.582 1.00 97.00 100 ALA A N 1
ATOM 818 C CA . ALA A 1 100 ? 6.278 -5.077 -5.220 1.00 97.00 100 ALA A CA 1
ATOM 819 C C . ALA A 1 100 ? 5.515 -6.164 -4.453 1.00 97.00 100 ALA A C 1
ATOM 821 O O . ALA A 1 100 ? 5.934 -6.580 -3.375 1.00 97.00 100 ALA A O 1
ATOM 822 N N . TYR A 1 101 ? 4.434 -6.678 -5.045 1.00 97.38 101 TYR A N 1
ATOM 823 C CA . TYR A 1 101 ? 3.603 -7.711 -4.433 1.00 97.38 101 TYR A CA 1
ATOM 824 C C . TYR A 1 101 ? 4.387 -8.983 -4.110 1.00 97.38 101 TYR A C 1
ATOM 826 O O . TYR A 1 101 ? 4.295 -9.477 -2.996 1.00 97.38 101 TYR A O 1
ATOM 834 N N . GLU A 1 102 ? 5.211 -9.480 -5.038 1.00 95.38 102 GLU A N 1
ATOM 835 C CA . GLU A 1 102 ? 6.027 -10.687 -4.827 1.00 95.38 102 GLU A CA 1
ATOM 836 C C . GLU A 1 102 ? 7.015 -10.569 -3.656 1.00 95.38 102 GLU A C 1
ATOM 838 O O . GLU A 1 102 ? 7.406 -11.582 -3.072 1.00 95.38 102 GLU A O 1
ATOM 843 N N . ILE A 1 103 ? 7.471 -9.356 -3.336 1.00 95.88 103 ILE A N 1
ATOM 844 C CA . ILE A 1 103 ? 8.370 -9.102 -2.207 1.00 95.88 103 ILE A CA 1
ATOM 845 C C . ILE A 1 103 ? 7.568 -8.928 -0.923 1.00 95.88 103 ILE A C 1
ATOM 847 O O . ILE A 1 103 ? 7.904 -9.554 0.081 1.00 95.88 103 ILE A O 1
ATOM 851 N N . LEU A 1 104 ? 6.505 -8.125 -0.973 1.00 96.44 104 LEU A N 1
ATOM 852 C CA . LEU A 1 104 ? 5.657 -7.835 0.177 1.00 96.44 104 LEU A CA 1
ATOM 853 C C . LEU A 1 104 ? 4.945 -9.089 0.698 1.00 96.44 104 LEU A C 1
ATOM 855 O O . LEU A 1 104 ? 4.914 -9.310 1.901 1.00 96.44 104 LEU A O 1
ATOM 859 N N . SER A 1 105 ? 4.458 -9.956 -0.197 1.00 95.38 105 SER A N 1
ATOM 860 C CA . SER A 1 105 ? 3.700 -11.168 0.145 1.00 95.38 105 SER A CA 1
ATOM 861 C C . SER A 1 105 ? 4.519 -12.259 0.849 1.00 95.38 105 SER A C 1
ATOM 863 O O . SER A 1 105 ? 4.012 -13.355 1.080 1.00 95.38 105 SER A O 1
ATOM 865 N N . LYS A 1 106 ? 5.810 -12.023 1.107 1.00 94.75 106 LYS A N 1
ATOM 866 C CA . LYS A 1 106 ? 6.674 -12.921 1.891 1.00 94.75 106 LYS A CA 1
ATOM 867 C C . LYS A 1 106 ? 6.556 -12.679 3.393 1.00 94.75 106 LYS A C 1
ATOM 869 O O . LYS A 1 106 ? 7.070 -13.477 4.171 1.00 94.75 106 LYS A O 1
ATOM 874 N N . GLU A 1 107 ? 5.923 -11.580 3.776 1.00 94.75 107 GLU A N 1
ATOM 875 C CA . GLU A 1 107 ? 5.699 -11.158 5.148 1.00 94.75 107 GLU A CA 1
ATOM 876 C C . GLU A 1 107 ? 4.207 -10.880 5.360 1.00 94.75 107 GLU A C 1
ATOM 878 O O . GLU A 1 107 ? 3.456 -10.702 4.401 1.00 94.75 107 GLU A O 1
ATOM 883 N N . ASP A 1 108 ? 3.783 -10.848 6.618 1.00 92.62 108 ASP A N 1
ATOM 884 C CA . ASP A 1 108 ? 2.385 -10.642 6.985 1.00 92.62 108 ASP A CA 1
ATOM 885 C C . ASP A 1 108 ? 2.087 -9.154 7.205 1.00 92.62 108 ASP A C 1
ATOM 887 O O . ASP A 1 108 ? 2.337 -8.613 8.281 1.00 92.62 108 ASP A O 1
ATOM 891 N N . HIS A 1 109 ? 1.613 -8.463 6.167 1.00 96.12 109 HIS A N 1
ATOM 892 C CA . HIS A 1 109 ? 1.283 -7.034 6.213 1.00 96.12 109 HIS A CA 1
ATOM 893 C C . HIS A 1 109 ? -0.208 -6.830 5.981 1.00 96.12 109 HIS A C 1
ATOM 895 O O . HIS A 1 109 ? -0.743 -7.331 4.995 1.00 96.12 109 HIS A O 1
ATOM 901 N N . TYR A 1 110 ? -0.858 -6.016 6.814 1.00 95.50 110 TYR A N 1
ATOM 902 C CA . TYR A 1 110 ? -2.306 -5.793 6.743 1.00 95.50 110 TYR A CA 1
ATOM 903 C C . TYR A 1 110 ? -2.766 -5.268 5.376 1.00 95.50 110 TYR A C 1
ATOM 905 O O . TYR A 1 110 ? -3.745 -5.749 4.815 1.00 95.50 110 TYR A O 1
ATOM 913 N N . ILE A 1 111 ? -1.979 -4.383 4.757 1.00 97.31 111 ILE A N 1
ATOM 914 C CA . ILE A 1 111 ? -2.236 -3.864 3.405 1.00 97.31 111 ILE A CA 1
ATOM 915 C C . ILE A 1 111 ? -2.378 -4.958 2.327 1.00 97.31 111 ILE A C 1
ATOM 917 O O . ILE A 1 111 ? -2.995 -4.710 1.291 1.00 97.31 111 ILE A O 1
ATOM 921 N N . LEU A 1 112 ? -1.844 -6.170 2.542 1.00 97.38 112 LEU A N 1
ATOM 922 C CA . LEU A 1 112 ? -2.022 -7.290 1.613 1.00 97.38 112 LEU A CA 1
ATOM 923 C C . LEU A 1 112 ? -3.486 -7.715 1.481 1.00 97.38 112 LEU A C 1
ATOM 925 O O . LEU A 1 112 ? -3.851 -8.162 0.397 1.00 97.38 112 LEU A O 1
ATOM 929 N N . VAL A 1 113 ? -4.320 -7.524 2.511 1.00 96.38 113 VAL A N 1
ATOM 930 C CA . VAL A 1 113 ? -5.771 -7.771 2.443 1.00 96.38 113 VAL A CA 1
ATOM 931 C C . VAL A 1 113 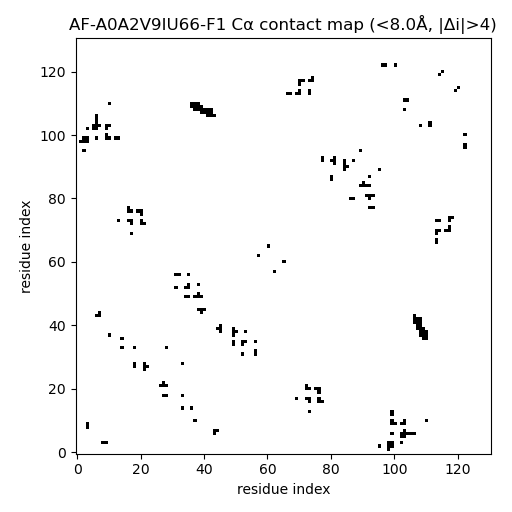? -6.385 -6.920 1.328 1.00 96.38 113 VAL A C 1
ATOM 933 O O . VAL A 1 113 ? -6.953 -7.451 0.370 1.00 96.38 113 VAL A O 1
ATOM 936 N N . MET A 1 114 ? -6.147 -5.608 1.371 1.00 98.25 114 MET A N 1
ATOM 937 C CA . MET A 1 114 ? -6.669 -4.659 0.387 1.00 98.25 114 MET A CA 1
ATOM 938 C C . MET A 1 114 ? -6.015 -4.839 -0.991 1.00 98.25 114 MET A C 1
ATOM 940 O O . MET A 1 114 ? -6.679 -4.701 -2.017 1.00 98.25 114 MET A O 1
ATOM 944 N N . ILE A 1 115 ? -4.723 -5.192 -1.058 1.00 98.25 115 ILE A N 1
ATOM 945 C CA . ILE A 1 115 ? -4.052 -5.494 -2.337 1.00 98.25 115 ILE A CA 1
ATOM 946 C C . ILE A 1 115 ? -4.654 -6.735 -2.999 1.00 98.25 115 ILE A C 1
ATOM 948 O O . ILE A 1 115 ? -4.884 -6.743 -4.213 1.00 98.25 115 ILE A O 1
ATOM 952 N N . ASP A 1 116 ? -4.915 -7.784 -2.225 1.00 97.06 116 ASP A N 1
ATOM 953 C CA . ASP A 1 116 ? -5.466 -9.033 -2.732 1.00 97.06 116 ASP A CA 1
ATOM 954 C C . ASP A 1 116 ? -6.895 -8.872 -3.234 1.00 97.06 116 ASP A C 1
ATOM 956 O O . ASP A 1 116 ? -7.234 -9.423 -4.290 1.00 97.06 116 ASP A O 1
ATOM 960 N N . GLU A 1 117 ? -7.704 -8.090 -2.525 1.00 96.94 117 GLU A N 1
ATOM 961 C CA . GLU A 1 117 ? -9.051 -7.738 -2.951 1.00 96.94 117 GLU A CA 1
ATOM 962 C C . GLU A 1 117 ? -9.041 -6.828 -4.188 1.00 96.94 117 GLU A C 1
ATOM 964 O O . GLU A 1 117 ? -9.814 -7.026 -5.133 1.00 96.94 117 GLU A O 1
ATOM 969 N N . ALA A 1 118 ? -8.131 -5.852 -4.230 1.00 96.81 118 ALA A N 1
ATOM 970 C CA . ALA A 1 118 ? -8.044 -4.902 -5.328 1.00 96.81 118 ALA A CA 1
ATOM 971 C C . ALA A 1 118 ? -7.527 -5.533 -6.624 1.00 96.81 118 ALA A C 1
ATOM 973 O O . ALA A 1 118 ? -8.109 -5.357 -7.699 1.00 96.81 118 ALA A O 1
ATOM 974 N N . LEU A 1 119 ? -6.407 -6.248 -6.525 1.00 96.50 119 LEU A N 1
ATOM 975 C CA . LEU A 1 119 ? -5.541 -6.586 -7.651 1.00 96.50 119 LEU A CA 1
ATOM 976 C C . LEU A 1 119 ? -5.093 -8.051 -7.648 1.00 96.50 119 LEU A C 1
ATOM 978 O O . LEU A 1 119 ? -4.423 -8.477 -8.592 1.00 96.50 119 LEU A O 1
ATOM 982 N N . GLY A 1 120 ? -5.461 -8.859 -6.651 1.00 91.06 120 GLY A N 1
ATOM 983 C CA . GLY A 1 12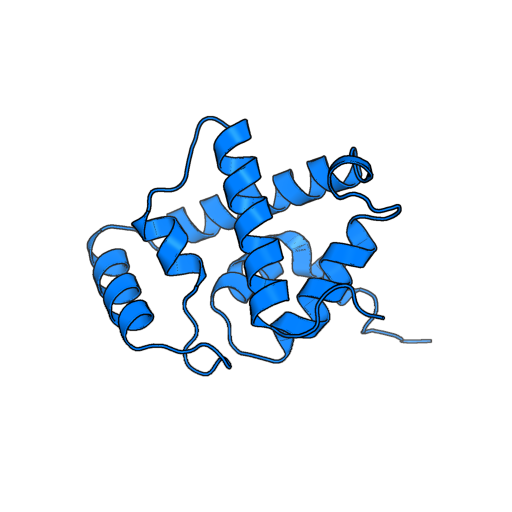0 ? -4.902 -10.200 -6.461 1.00 91.06 120 GLY A CA 1
ATOM 984 C C . GLY A 1 120 ? -5.029 -11.117 -7.685 1.00 91.06 120 GLY A C 1
ATOM 985 O O . GLY A 1 120 ? -4.098 -11.852 -8.017 1.00 91.06 120 GLY A O 1
ATOM 986 N N . ALA A 1 121 ? -6.132 -11.036 -8.438 1.00 89.94 121 ALA A N 1
ATOM 987 C CA . ALA A 1 121 ? -6.301 -11.793 -9.684 1.00 89.94 121 ALA A CA 1
ATOM 988 C C . ALA A 1 121 ? -5.314 -11.380 -10.797 1.00 89.94 121 ALA A C 1
ATOM 990 O O . ALA A 1 121 ? -4.942 -12.213 -11.628 1.00 89.94 121 ALA A O 1
ATOM 991 N N . LYS A 1 122 ? -4.886 -10.112 -10.822 1.00 89.50 122 LYS A N 1
ATOM 992 C CA . LYS A 1 122 ? -3.897 -9.578 -11.771 1.00 89.50 122 LYS A CA 1
ATOM 993 C C . LYS A 1 122 ? -2.473 -9.931 -11.334 1.00 89.50 122 LYS A C 1
ATOM 995 O O . LYS A 1 122 ? -1.678 -10.384 -12.156 1.00 89.50 122 LYS A O 1
ATOM 1000 N N . LEU A 1 123 ? -2.175 -9.805 -10.040 1.00 89.81 123 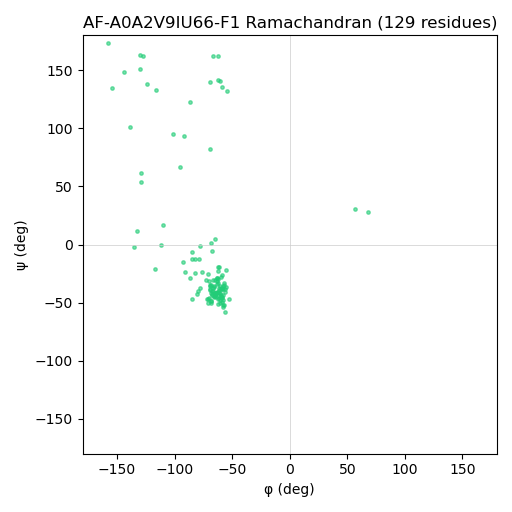LEU A N 1
ATOM 1001 C CA . LEU A 1 123 ? -0.819 -9.957 -9.498 1.00 89.81 123 LEU A CA 1
ATOM 1002 C C . LEU A 1 123 ? -0.392 -11.427 -9.361 1.00 89.81 123 LEU A C 1
ATOM 1004 O O . LEU A 1 123 ? 0.744 -11.780 -9.689 1.00 89.81 123 LEU A O 1
ATOM 1008 N N . ARG A 1 124 ? -1.315 -12.325 -8.988 1.00 83.81 124 ARG A N 1
ATOM 1009 C CA . ARG A 1 124 ? -1.031 -13.763 -8.810 1.00 83.81 124 ARG A CA 1
ATOM 1010 C C . ARG A 1 124 ? -0.967 -14.569 -10.109 1.00 83.81 124 ARG A C 1
ATOM 1012 O O . ARG A 1 124 ? -0.491 -15.705 -10.098 1.00 83.81 124 ARG A O 1
ATOM 1019 N N . LYS A 1 125 ? -1.401 -14.014 -11.249 1.00 58.28 125 LYS A N 1
ATOM 1020 C CA . LYS A 1 125 ? -1.653 -14.754 -12.509 1.00 58.28 125 LYS A CA 1
ATOM 1021 C C . LYS A 1 125 ? -0.417 -15.383 -13.182 1.00 58.28 125 LYS A C 1
ATOM 1023 O O . LYS A 1 125 ? -0.542 -15.968 -14.251 1.00 58.28 125 LYS A O 1
ATOM 1028 N N . LYS A 1 126 ? 0.768 -15.314 -12.565 1.00 47.12 126 LYS A N 1
ATOM 1029 C CA . LYS A 1 126 ? 2.006 -15.962 -13.038 1.00 47.12 126 LYS A CA 1
ATOM 1030 C C . LYS A 1 126 ? 2.497 -17.117 -12.144 1.00 47.12 126 LYS A C 1
ATOM 1032 O O . LYS A 1 126 ? 3.501 -17.724 -12.490 1.00 47.12 126 LYS A O 1
ATOM 1037 N N . LEU A 1 127 ? 1.808 -17.435 -11.037 1.00 43.75 127 LEU A N 1
ATOM 1038 C CA . LEU A 1 127 ? 2.154 -18.569 -10.155 1.00 43.75 127 LEU A CA 1
ATOM 1039 C C . LEU A 1 127 ? 1.417 -19.878 -10.492 1.00 43.75 127 LEU A C 1
ATOM 1041 O O . LEU A 1 127 ? 1.857 -20.944 -10.078 1.00 43.75 127 LEU A O 1
ATOM 1045 N N . LEU A 1 128 ? 0.350 -19.832 -11.295 1.00 42.09 128 LEU A N 1
ATOM 1046 C CA . LEU A 1 128 ? -0.297 -21.030 -11.845 1.00 42.09 128 LEU A CA 1
ATOM 1047 C C . LEU A 1 128 ? 0.244 -21.321 -13.248 1.00 42.09 128 LEU A C 1
ATOM 1049 O O . LEU A 1 128 ? -0.462 -21.217 -14.249 1.00 42.09 128 LEU A O 1
ATOM 1053 N N . GLY A 1 129 ? 1.527 -21.674 -13.315 1.00 36.75 129 GLY A N 1
ATOM 1054 C CA . GLY A 1 129 ? 2.073 -22.401 -14.455 1.00 36.75 129 GLY A CA 1
ATOM 1055 C C . GLY A 1 129 ? 1.514 -23.822 -14.460 1.00 36.75 129 GLY A C 1
ATOM 1056 O O . GLY A 1 129 ? 2.156 -24.733 -13.954 1.00 36.75 129 GLY A O 1
ATOM 1057 N N . ILE A 1 130 ? 0.307 -23.996 -14.997 1.00 40.56 130 ILE A N 1
ATOM 1058 C CA . ILE A 1 130 ? -0.154 -25.286 -15.513 1.00 40.56 130 ILE A CA 1
ATOM 1059 C C . ILE A 1 130 ? -0.005 -25.211 -17.035 1.00 40.56 130 ILE A C 1
ATOM 1061 O O . ILE A 1 130 ? -0.881 -24.686 -17.719 1.00 40.56 130 ILE A O 1
ATOM 1065 N N . PHE A 1 131 ? 1.129 -25.707 -17.527 1.00 40.94 131 PHE A N 1
ATOM 1066 C CA . PHE A 1 131 ? 1.300 -26.307 -18.850 1.00 40.94 131 PHE A CA 1
ATOM 1067 C C . PHE A 1 131 ? 2.207 -27.523 -18.687 1.00 40.94 131 PHE A C 1
ATOM 1069 O O . PHE A 1 131 ? 3.265 -27.367 -18.037 1.00 40.94 131 PHE A O 1
#

Solvent-accessible surface area (backbone atoms only — not comparable to full-atom values): 7386 Å² total; per-residue (Å²): 130,71,100,49,94,44,42,68,54,21,47,50,51,54,53,51,39,31,52,52,31,20,51,77,69,74,53,63,74,52,73,64,61,58,50,46,55,69,24,31,88,76,28,97,80,49,53,73,66,39,55,56,45,42,61,57,40,64,77,75,50,58,66,66,66,49,45,52,50,52,18,52,28,42,42,50,30,52,53,50,35,60,77,40,18,68,84,76,72,44,91,51,39,66,59,50,57,34,54,28,45,69,45,31,71,76,45,53,44,58,48,51,59,34,45,45,73,45,41,31,77,71,58,51,68,76,75,73,80,83,127

Secondary structure (DSSP, 8-state):
--S-SSHHHHHHHHHHHHHHHHHHTT-PPPHHHHHHTT-BSSSTT--HHHHHHHHHHHTTS-HHHHHHHHHHHHHHHHHHHHH-GGGGTSS-HHHHHHHHHHHHTTS-BTHHHHHHHHHHHHHSTTS----

Foldseek 3Di:
DQPDPALVRLLVVLLVLLQVLCVVVVNGDDPLLSLLQADADWGPPHDPVNVVSVVVDVVPDDPVVSLVSSLVSSLVSLVVCQVVVVVVVDPGSLSNNLSSCVRNVVGGGPCVSSCCSNQVCSNCVPVPPDD

pLDDT: mean 91.57, std 12.94, range [36.75, 98.69]

Sequence (131 aa):
MTPFDNAVEAKQFFISRIVAEAVRENAPLSDLEKRTLYFTETGSDAKQEYLDDVAQFEDQYDDWEYEEKVTSLLKKAHEYDSEHPEELGVEDANQIYKSAYEILSKEDHYILVMIDEALGAKLRKKLLGIF

Mean predicted aligned error: 4.44 Å